Protein AF-A0A850DMG5-F1 (afdb_monomer_lite)

pLDDT: mean 80.47, std 12.38, range [56.81, 95.19]

Secondary structure (DSSP, 8-state):
---HHHHHHHHHHHHHHHHHHHHHH---HHHHTSTT--HHHHHHHHHHHHHHHHHHHHHHS---THHHHHHHHHH--

Foldseek 3Di:
DDDPLLVLLVVLQVQLVVLLVVQVPPPDPVQCPPPVHHPSNVSSVVSNVSSVVSVVVCVVDPDDPPVVVVVVVVVVD

Sequence (77 aa):
MFDIRNVIGALFGVYGLILVITGIVDRSAQTLAKADGNVNLWAGIAMLAVGVFFIAWALLRPVDVNAQTSRTTRDVR

Structure (mmCIF, N/CA/C/O backbone):
data_AF-A0A850DMG5-F1
#
_entry.id   AF-A0A850DMG5-F1
#
loop_
_atom_site.group_PDB
_atom_site.id
_atom_site.type_symbol
_atom_site.label_atom_id
_atom_site.label_alt_id
_atom_site.label_comp_id
_atom_site.label_asym_id
_atom_site.label_entity_id
_atom_site.label_seq_id
_atom_site.pdbx_PDB_ins_code
_atom_site.Cartn_x
_atom_site.Cartn_y
_atom_site.Cartn_z
_atom_site.occupancy
_atom_site.B_iso_or_equiv
_atom_site.auth_seq_id
_atom_site.auth_comp_id
_atom_site.auth_asym_id
_atom_site.auth_atom_id
_atom_site.pdbx_PDB_model_num
ATOM 1 N N . MET A 1 1 ? -9.366 6.287 16.482 1.00 59.88 1 MET A N 1
ATOM 2 C CA . MET A 1 1 ? -9.452 5.960 15.037 1.00 59.88 1 MET A CA 1
ATOM 3 C C . MET A 1 1 ? -8.292 5.074 14.566 1.00 59.88 1 MET A C 1
ATOM 5 O O . MET A 1 1 ? -8.012 5.021 13.377 1.00 59.88 1 MET A O 1
ATOM 9 N N . PHE A 1 2 ? -7.620 4.360 15.477 1.00 64.50 2 PHE A N 1
ATOM 10 C CA . PHE A 1 2 ? -6.541 3.439 15.131 1.00 64.50 2 PHE A CA 1
ATOM 11 C C . PHE A 1 2 ? -7.138 2.043 14.941 1.00 64.50 2 PHE A C 1
ATOM 13 O O . PHE A 1 2 ? -7.365 1.322 15.908 1.00 64.50 2 PHE A O 1
ATOM 20 N N . ASP A 1 3 ? -7.469 1.713 13.696 1.00 83.50 3 ASP A N 1
ATOM 21 C CA . ASP A 1 3 ? -7.882 0.373 13.280 1.00 83.50 3 ASP A CA 1
ATOM 22 C C . ASP A 1 3 ? -6.720 -0.283 12.531 1.00 83.50 3 ASP A C 1
ATOM 24 O O . ASP A 1 3 ? -6.133 0.321 11.627 1.00 83.50 3 ASP A O 1
ATOM 28 N N . ILE A 1 4 ? -6.397 -1.524 12.894 1.00 88.75 4 ILE A N 1
ATOM 29 C CA . ILE A 1 4 ? -5.325 -2.304 12.273 1.00 88.75 4 ILE A CA 1
ATOM 30 C C . ILE A 1 4 ? -5.502 -2.432 10.753 1.00 88.75 4 ILE A C 1
ATOM 32 O O . ILE A 1 4 ? -4.515 -2.420 10.022 1.00 88.75 4 ILE A O 1
ATOM 36 N N . ARG A 1 5 ? -6.742 -2.471 10.253 1.00 90.81 5 ARG A N 1
ATOM 37 C CA . ARG A 1 5 ? -7.051 -2.554 8.817 1.00 90.81 5 ARG A CA 1
ATOM 38 C C . ARG A 1 5 ? -6.630 -1.295 8.070 1.00 90.81 5 ARG A C 1
ATOM 40 O O . ARG A 1 5 ? -6.110 -1.394 6.964 1.00 90.81 5 ARG A O 1
ATOM 47 N N . ASN A 1 6 ? -6.790 -0.131 8.699 1.00 89.75 6 ASN A N 1
ATOM 48 C CA . ASN A 1 6 ? -6.342 1.139 8.133 1.00 89.75 6 ASN A CA 1
ATOM 49 C C . ASN A 1 6 ? -4.813 1.237 8.125 1.00 89.75 6 ASN A C 1
ATOM 51 O O . ASN A 1 6 ? -4.245 1.724 7.153 1.00 89.75 6 ASN A O 1
ATOM 55 N N . VAL A 1 7 ? -4.143 0.743 9.174 1.00 90.69 7 VAL A N 1
ATOM 56 C CA . VAL A 1 7 ? -2.671 0.716 9.242 1.00 90.69 7 VAL A CA 1
ATOM 57 C C . VAL A 1 7 ? -2.093 -0.220 8.179 1.00 90.69 7 VAL A C 1
ATOM 59 O O . VAL A 1 7 ? -1.219 0.189 7.419 1.00 90.69 7 VAL A O 1
ATOM 62 N N . ILE A 1 8 ? -2.612 -1.449 8.086 1.00 91.31 8 ILE A N 1
ATOM 63 C CA . ILE A 1 8 ? -2.204 -2.433 7.074 1.00 91.31 8 ILE A CA 1
ATOM 64 C C . ILE A 1 8 ? -2.482 -1.888 5.668 1.00 91.31 8 ILE A C 1
ATOM 66 O O . ILE A 1 8 ? -1.587 -1.892 4.825 1.00 91.31 8 ILE A O 1
ATOM 70 N N . GLY A 1 9 ? -3.687 -1.366 5.426 1.00 91.50 9 GLY A N 1
ATOM 71 C CA . GLY A 1 9 ? -4.076 -0.799 4.136 1.00 91.50 9 GLY A CA 1
ATOM 72 C C . GLY A 1 9 ? -3.184 0.364 3.699 1.00 91.50 9 GLY A C 1
ATOM 73 O O . GLY A 1 9 ? -2.715 0.383 2.562 1.00 91.50 9 GLY A O 1
ATOM 74 N N . ALA A 1 10 ? -2.878 1.295 4.609 1.00 91.44 10 ALA A N 1
ATOM 75 C CA . ALA A 1 10 ? -1.975 2.409 4.331 1.00 91.44 10 ALA A CA 1
ATOM 76 C C . ALA A 1 10 ? -0.537 1.938 4.067 1.00 91.44 10 ALA A C 1
ATOM 78 O O . ALA A 1 10 ? 0.094 2.410 3.122 1.00 91.44 10 ALA A O 1
ATOM 79 N N . LEU A 1 11 ? -0.028 0.983 4.854 1.00 94.56 11 LEU A N 1
ATOM 80 C CA . LEU A 1 11 ? 1.327 0.456 4.691 1.00 94.56 11 LEU A CA 1
ATOM 81 C C . LEU A 1 11 ? 1.502 -0.232 3.331 1.00 94.56 11 LEU A C 1
ATOM 83 O O . LEU A 1 11 ? 2.436 0.096 2.598 1.00 94.56 11 LEU A O 1
ATOM 87 N N . PHE A 1 12 ? 0.584 -1.134 2.972 1.00 93.50 12 PHE A N 1
ATOM 88 C CA . PHE A 1 12 ? 0.589 -1.799 1.667 1.00 93.50 12 PHE A CA 1
ATOM 89 C C . PHE A 1 12 ? 0.362 -0.815 0.516 1.00 93.50 12 PHE A C 1
ATOM 91 O O . PHE A 1 12 ? 1.003 -0.944 -0.523 1.00 93.50 12 PHE A O 1
ATOM 98 N N . GLY A 1 13 ? -0.492 0.195 0.702 1.00 92.44 13 GLY A N 1
ATOM 99 C CA . GLY A 1 13 ? -0.720 1.243 -0.292 1.00 92.44 13 GLY A CA 1
ATOM 100 C C . GLY A 1 13 ? 0.543 2.053 -0.597 1.00 92.44 13 GLY A C 1
ATOM 101 O O . GLY A 1 13 ? 0.908 2.208 -1.761 1.00 92.44 13 GLY A O 1
ATOM 102 N N . VAL A 1 14 ? 1.249 2.527 0.436 1.00 94.38 14 VAL A N 1
ATOM 103 C CA . VAL A 1 14 ? 2.483 3.316 0.272 1.00 94.38 14 VAL A CA 1
ATOM 104 C C . VAL A 1 14 ? 3.607 2.468 -0.324 1.00 94.38 14 VAL A C 1
ATOM 106 O O . VAL A 1 14 ? 4.217 2.881 -1.309 1.00 94.38 14 VAL A O 1
ATOM 109 N N . TYR A 1 15 ? 3.864 1.272 0.217 1.00 92.12 15 TYR A N 1
ATOM 110 C CA . TYR A 1 15 ? 4.909 0.392 -0.322 1.00 92.12 15 TYR A CA 1
ATOM 111 C C . TYR A 1 15 ? 4.598 -0.074 -1.747 1.00 92.12 15 TYR A C 1
ATOM 113 O O . TYR A 1 15 ? 5.484 -0.055 -2.601 1.00 92.12 15 TYR A O 1
ATOM 121 N N . GLY A 1 16 ? 3.344 -0.435 -2.027 1.00 89.25 16 GLY A N 1
ATOM 122 C CA . GLY A 1 16 ? 2.903 -0.811 -3.366 1.00 89.25 16 GLY A CA 1
ATOM 123 C C . GLY A 1 16 ? 3.103 0.322 -4.370 1.00 89.25 16 GLY A C 1
ATOM 124 O O . GLY A 1 16 ? 3.637 0.090 -5.452 1.00 89.25 16 GLY A O 1
ATOM 125 N N . LEU A 1 17 ? 2.767 1.560 -3.992 1.00 92.31 17 LEU A N 1
ATOM 126 C CA . LEU A 1 17 ? 2.979 2.736 -4.837 1.00 92.31 17 LEU A CA 1
ATOM 127 C C . LEU A 1 17 ? 4.465 2.959 -5.145 1.00 92.31 17 LEU A C 1
ATOM 129 O O . LEU A 1 17 ? 4.815 3.187 -6.303 1.00 92.31 17 LEU A O 1
ATOM 133 N N . ILE A 1 18 ? 5.336 2.852 -4.136 1.00 91.25 18 ILE A N 1
ATOM 134 C CA . ILE A 1 18 ? 6.790 2.962 -4.322 1.00 91.25 18 ILE A CA 1
ATOM 135 C C . ILE A 1 18 ? 7.270 1.907 -5.323 1.00 91.25 18 ILE A C 1
ATOM 137 O O . ILE A 1 18 ? 7.949 2.251 -6.287 1.00 91.25 18 ILE A O 1
ATOM 141 N N . LEU A 1 19 ? 6.870 0.644 -5.148 1.00 86.50 19 LEU A N 1
ATOM 142 C CA . LEU A 1 19 ? 7.281 -0.451 -6.028 1.00 86.50 19 LEU A CA 1
ATOM 143 C C . LEU A 1 19 ? 6.755 -0.303 -7.460 1.00 86.50 19 LEU A C 1
ATOM 145 O O . LEU A 1 19 ? 7.488 -0.602 -8.402 1.00 86.50 19 LEU A O 1
ATOM 149 N N . VAL A 1 20 ? 5.536 0.212 -7.647 1.00 87.94 20 VAL A N 1
ATOM 150 C CA . VAL A 1 20 ? 5.017 0.537 -8.984 1.00 87.94 20 VAL A CA 1
ATOM 151 C C . VAL A 1 20 ? 5.858 1.628 -9.641 1.00 87.94 20 VAL A C 1
ATOM 153 O O . VAL A 1 20 ? 6.260 1.467 -10.792 1.00 87.94 20 VAL A O 1
ATOM 156 N N . ILE A 1 21 ? 6.178 2.707 -8.921 1.00 88.00 21 ILE A N 1
ATOM 157 C CA . ILE A 1 21 ? 7.020 3.789 -9.450 1.00 88.00 21 ILE A CA 1
ATOM 158 C C . ILE A 1 21 ? 8.407 3.249 -9.813 1.00 88.00 21 ILE A C 1
ATOM 160 O O . ILE A 1 21 ? 8.870 3.461 -10.934 1.00 88.00 21 ILE A O 1
ATOM 164 N N . THR A 1 22 ? 9.050 2.495 -8.916 1.00 86.75 22 THR A N 1
ATOM 165 C CA . THR A 1 22 ? 10.344 1.856 -9.187 1.00 86.75 22 THR A CA 1
ATOM 166 C C . THR A 1 22 ? 10.261 0.910 -10.385 1.00 86.75 22 THR A C 1
ATOM 168 O O . THR A 1 22 ? 11.159 0.915 -11.219 1.00 86.75 22 THR A O 1
ATOM 171 N N . GLY A 1 23 ? 9.176 0.145 -10.515 1.00 84.50 23 GLY A N 1
ATOM 172 C CA . GLY A 1 23 ? 8.949 -0.770 -11.631 1.00 84.50 23 GLY A CA 1
ATOM 173 C C . GLY A 1 23 ? 8.747 -0.074 -12.983 1.00 84.50 23 GLY A C 1
ATOM 174 O O . GLY A 1 23 ? 9.174 -0.593 -14.010 1.00 84.50 23 GLY A O 1
ATOM 175 N N . ILE A 1 24 ? 8.124 1.108 -12.997 1.00 84.19 24 ILE A N 1
ATOM 176 C CA . ILE A 1 24 ? 7.934 1.918 -14.215 1.00 84.19 24 ILE A CA 1
ATOM 177 C C . ILE A 1 24 ? 9.236 2.615 -14.633 1.00 84.19 24 ILE A C 1
ATOM 179 O O . ILE A 1 24 ? 9.505 2.741 -15.833 1.00 84.19 24 ILE A O 1
ATOM 183 N N . VAL A 1 25 ? 10.013 3.096 -13.655 1.00 83.94 25 VAL A N 1
ATOM 184 C CA . VAL A 1 25 ? 11.282 3.809 -13.876 1.00 83.94 25 VAL A CA 1
ATOM 185 C C . VAL A 1 25 ? 12.401 2.843 -14.269 1.00 83.94 25 VAL A C 1
ATOM 187 O O . VAL A 1 25 ? 13.207 3.168 -15.142 1.00 83.94 25 VAL A O 1
ATOM 190 N N . ASP A 1 26 ? 12.444 1.647 -13.679 1.00 76.44 26 ASP A N 1
ATOM 191 C CA . ASP A 1 26 ? 13.407 0.613 -14.053 1.00 76.44 26 ASP A CA 1
ATOM 192 C C . ASP A 1 26 ? 13.022 -0.042 -15.391 1.00 76.44 26 ASP A C 1
ATOM 194 O O . ASP A 1 26 ? 12.269 -1.018 -15.458 1.00 76.44 26 ASP A O 1
ATOM 198 N N . ARG A 1 27 ? 13.565 0.527 -16.473 1.00 67.31 27 ARG A N 1
ATOM 199 C CA . ARG A 1 27 ? 13.451 0.035 -17.856 1.00 67.31 27 ARG A CA 1
ATOM 200 C C . ARG A 1 27 ? 14.760 -0.553 -18.384 1.00 67.31 27 ARG A C 1
ATOM 202 O O . ARG A 1 27 ? 15.053 -0.430 -19.574 1.00 67.31 27 ARG A O 1
ATOM 209 N N . SER A 1 28 ? 15.584 -1.153 -17.526 1.00 70.50 28 SER A N 1
ATOM 210 C CA . SER A 1 28 ? 16.827 -1.768 -18.000 1.00 70.50 28 SER A CA 1
ATOM 211 C C . SE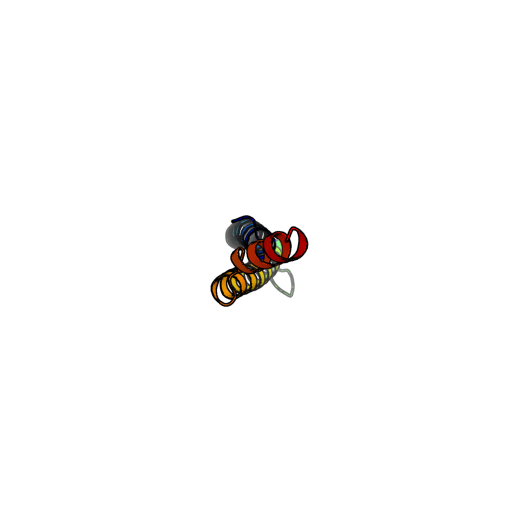R A 1 28 ? 16.541 -2.945 -18.954 1.00 70.50 28 SER A C 1
ATOM 213 O O . SER A 1 28 ? 15.587 -3.704 -18.762 1.00 70.50 28 SER A O 1
ATOM 215 N N . ALA A 1 29 ? 17.379 -3.132 -19.983 1.00 61.25 29 ALA A N 1
ATOM 216 C CA . ALA A 1 29 ? 17.244 -4.250 -20.927 1.00 61.25 29 ALA A CA 1
ATOM 217 C C . ALA A 1 29 ? 17.325 -5.621 -20.225 1.00 61.25 29 ALA A C 1
ATOM 219 O O . ALA A 1 29 ? 16.671 -6.573 -20.640 1.00 61.25 29 ALA A O 1
ATOM 220 N N . GLN A 1 30 ? 18.069 -5.704 -19.117 1.00 62.41 30 GLN A N 1
ATOM 221 C CA . GLN A 1 30 ? 18.177 -6.895 -18.275 1.00 62.41 30 GLN A CA 1
ATOM 222 C C . GLN A 1 30 ? 16.893 -7.168 -17.473 1.00 62.41 30 GLN A C 1
ATOM 224 O O . GLN A 1 30 ? 16.544 -8.327 -17.259 1.00 62.41 30 GLN A O 1
ATOM 229 N N . THR A 1 31 ? 16.172 -6.124 -17.052 1.00 60.88 31 THR A N 1
ATOM 230 C CA . THR A 1 31 ? 14.867 -6.246 -16.383 1.00 60.88 31 THR A CA 1
ATOM 231 C C . THR A 1 31 ? 13.766 -6.644 -17.375 1.00 60.88 31 THR A C 1
ATOM 233 O O . THR A 1 31 ? 12.915 -7.465 -17.040 1.00 60.88 31 THR A O 1
ATOM 236 N N . LEU A 1 32 ? 13.808 -6.128 -18.609 1.00 62.66 32 LEU A N 1
ATOM 237 C CA . LEU A 1 32 ? 12.841 -6.447 -19.674 1.00 62.66 32 LEU A CA 1
ATOM 238 C C . LEU A 1 32 ? 13.064 -7.829 -20.308 1.00 62.66 32 LEU A C 1
ATOM 240 O O . LEU A 1 32 ? 12.123 -8.416 -20.828 1.00 62.66 32 LEU A O 1
ATOM 244 N N . ALA A 1 33 ? 14.288 -8.360 -20.247 1.00 64.62 33 ALA A N 1
ATOM 245 C CA . ALA A 1 33 ? 14.617 -9.705 -20.720 1.00 64.62 33 ALA A CA 1
ATOM 246 C C . ALA A 1 33 ? 14.200 -10.823 -19.744 1.00 64.62 33 ALA A C 1
ATOM 248 O O . ALA A 1 33 ? 14.322 -12.004 -20.075 1.00 64.62 33 ALA A O 1
ATOM 249 N N . LYS A 1 34 ? 13.725 -10.486 -18.535 1.00 69.25 34 LYS A N 1
ATOM 250 C CA . LYS A 1 34 ? 13.176 -11.484 -17.610 1.00 69.25 34 LYS A CA 1
ATOM 251 C C . LYS A 1 34 ? 11.856 -12.016 -18.163 1.00 69.25 34 LYS A C 1
ATOM 253 O O . LYS A 1 34 ? 11.004 -11.236 -18.573 1.00 69.25 34 LYS A O 1
ATOM 258 N N . ALA A 1 35 ? 11.686 -13.337 -18.116 1.00 59.06 35 ALA A N 1
ATOM 259 C CA . ALA A 1 35 ? 10.570 -14.050 -18.743 1.00 59.06 35 ALA A CA 1
ATOM 260 C C . ALA A 1 35 ? 9.166 -13.549 -18.334 1.00 59.06 35 ALA A C 1
ATOM 262 O O . ALA A 1 35 ? 8.244 -13.675 -19.129 1.00 59.06 35 ALA A O 1
ATOM 263 N N . ASP A 1 36 ? 9.024 -12.949 -17.144 1.00 65.06 36 ASP A N 1
ATOM 264 C CA . ASP A 1 36 ? 7.757 -12.424 -16.595 1.00 65.06 36 ASP A CA 1
ATOM 265 C C . ASP A 1 36 ? 7.716 -10.878 -16.468 1.00 65.06 36 ASP A C 1
ATOM 267 O O . ASP A 1 36 ? 6.772 -10.297 -15.925 1.00 65.06 36 ASP A O 1
ATOM 271 N N . GLY A 1 37 ? 8.746 -10.176 -16.960 1.00 72.56 37 GLY A N 1
ATOM 272 C CA . GLY A 1 37 ? 8.872 -8.716 -16.865 1.00 72.56 37 GLY A CA 1
ATOM 273 C C . GLY A 1 37 ? 9.412 -8.195 -15.521 1.00 72.56 37 GLY A C 1
ATOM 274 O O . GLY A 1 37 ? 10.126 -8.887 -14.789 1.00 72.56 37 GLY A O 1
ATOM 275 N N . ASN A 1 38 ? 9.121 -6.926 -15.201 1.00 80.81 38 ASN A N 1
ATOM 276 C CA . ASN A 1 38 ? 9.653 -6.258 -14.008 1.00 80.81 38 ASN A CA 1
ATOM 277 C C . ASN A 1 38 ? 8.952 -6.749 -12.726 1.00 80.81 38 ASN A C 1
ATOM 279 O O . ASN A 1 38 ? 7.804 -6.401 -12.452 1.00 80.81 38 ASN A O 1
ATOM 283 N N . VAL A 1 39 ? 9.678 -7.513 -11.907 1.00 83.44 39 VAL A N 1
ATOM 284 C CA . VAL A 1 39 ? 9.193 -8.073 -10.632 1.00 83.44 39 VAL A CA 1
ATOM 285 C C . VAL A 1 39 ? 8.698 -6.992 -9.666 1.00 83.44 39 VAL A C 1
ATOM 287 O O . VAL A 1 39 ? 7.692 -7.200 -8.991 1.00 83.44 39 VAL A O 1
ATOM 290 N N . ASN A 1 40 ? 9.348 -5.824 -9.626 1.00 83.44 40 ASN A N 1
ATOM 291 C CA . ASN A 1 40 ? 8.928 -4.727 -8.750 1.00 83.44 40 ASN A CA 1
ATOM 292 C C . ASN A 1 40 ? 7.550 -4.192 -9.155 1.00 83.44 40 ASN A C 1
ATOM 294 O O . ASN A 1 40 ? 6.741 -3.870 -8.289 1.00 83.44 40 ASN A O 1
ATOM 298 N N . LEU A 1 41 ? 7.252 -4.161 -10.458 1.00 84.75 41 LEU A N 1
ATOM 299 C CA . LEU A 1 41 ? 5.959 -3.704 -10.961 1.00 84.75 41 LEU A CA 1
ATOM 300 C C . LEU A 1 41 ? 4.837 -4.667 -10.558 1.00 84.75 41 LEU A C 1
ATOM 302 O O . LEU A 1 41 ? 3.831 -4.236 -10.000 1.00 84.75 41 LEU A O 1
ATOM 306 N N . TRP A 1 42 ? 5.031 -5.968 -10.779 1.00 87.94 42 TRP A N 1
ATOM 307 C CA . TRP A 1 42 ? 4.057 -6.994 -10.395 1.00 87.94 42 TRP A CA 1
ATOM 308 C C . TRP A 1 42 ? 3.833 -7.052 -8.882 1.00 87.94 42 TRP A C 1
ATOM 310 O O . TRP A 1 42 ? 2.686 -7.060 -8.429 1.00 87.94 42 TRP A O 1
ATOM 320 N N . ALA A 1 43 ? 4.912 -7.029 -8.094 1.00 88.75 43 ALA A N 1
ATOM 321 C CA . ALA A 1 43 ? 4.828 -6.995 -6.637 1.00 88.75 43 ALA A CA 1
ATOM 322 C C . ALA A 1 43 ? 4.116 -5.725 -6.139 1.00 88.75 43 ALA A C 1
ATOM 324 O O . ALA A 1 43 ? 3.258 -5.802 -5.258 1.00 88.75 43 ALA A O 1
ATOM 325 N N . GLY A 1 44 ? 4.418 -4.568 -6.738 1.00 89.12 44 GLY A N 1
ATOM 326 C CA . GLY A 1 44 ? 3.765 -3.300 -6.425 1.00 89.12 44 GLY A CA 1
ATOM 327 C C . GLY A 1 44 ? 2.268 -3.310 -6.730 1.00 89.12 44 GLY A C 1
ATOM 328 O O . GLY A 1 44 ? 1.471 -2.922 -5.877 1.00 89.12 44 GLY A O 1
ATOM 329 N N . ILE A 1 45 ? 1.865 -3.820 -7.898 1.00 90.44 45 ILE A N 1
ATOM 330 C CA . ILE A 1 45 ? 0.448 -3.950 -8.281 1.00 90.44 45 ILE A CA 1
ATOM 331 C C . ILE A 1 45 ? -0.296 -4.877 -7.311 1.00 90.44 45 ILE A C 1
ATOM 333 O O . ILE A 1 45 ? -1.382 -4.528 -6.845 1.00 90.44 45 ILE A O 1
ATOM 337 N N . ALA A 1 46 ? 0.290 -6.024 -6.958 1.00 92.00 46 ALA A N 1
ATOM 338 C CA . ALA A 1 46 ? -0.308 -6.944 -5.993 1.00 92.00 46 ALA A CA 1
ATOM 339 C C . ALA A 1 46 ? -0.479 -6.287 -4.610 1.00 92.00 46 ALA A C 1
ATOM 341 O O . ALA A 1 46 ? -1.553 -6.377 -4.013 1.00 92.00 46 ALA A O 1
ATOM 342 N N . MET A 1 47 ? 0.539 -5.567 -4.123 1.00 91.88 47 MET A N 1
ATOM 343 C CA . MET A 1 47 ? 0.447 -4.820 -2.863 1.00 91.88 47 MET A CA 1
ATOM 344 C C . MET A 1 47 ? -0.625 -3.726 -2.905 1.00 91.88 47 MET A C 1
ATOM 346 O O . MET A 1 47 ? -1.364 -3.575 -1.933 1.00 91.88 47 MET A O 1
ATOM 350 N N . LEU A 1 48 ? -0.760 -2.996 -4.017 1.00 93.12 48 LEU A N 1
ATOM 351 C CA . LEU A 1 48 ? -1.814 -1.989 -4.173 1.00 93.12 48 LEU A CA 1
ATOM 352 C C . LEU A 1 48 ? -3.211 -2.613 -4.137 1.00 93.12 48 LEU A C 1
ATOM 354 O O . LEU A 1 48 ? -4.086 -2.085 -3.454 1.00 93.12 48 LEU A O 1
ATOM 358 N N . ALA A 1 49 ? -3.419 -3.746 -4.812 1.00 94.50 49 ALA A N 1
ATOM 359 C CA . ALA A 1 49 ? -4.698 -4.453 -4.783 1.00 94.50 49 ALA A CA 1
ATOM 360 C C . ALA A 1 49 ? -5.082 -4.867 -3.351 1.00 94.50 49 ALA A C 1
ATOM 362 O O . ALA A 1 49 ? -6.210 -4.629 -2.913 1.00 94.50 49 ALA A O 1
ATOM 363 N N . VAL A 1 50 ? -4.125 -5.413 -2.592 1.00 92.62 50 VAL A N 1
ATOM 364 C CA . VAL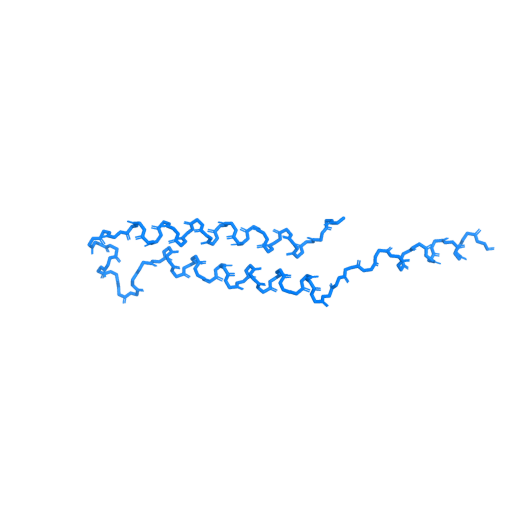 A 1 50 ? -4.323 -5.771 -1.178 1.00 92.62 50 VAL A CA 1
ATOM 365 C C . VAL A 1 50 ? -4.589 -4.526 -0.323 1.00 92.62 50 VAL A C 1
ATOM 367 O O . VAL A 1 50 ? -5.523 -4.522 0.478 1.00 92.62 50 VAL A O 1
ATOM 370 N N . GLY A 1 51 ? -3.826 -3.446 -0.511 1.00 91.12 51 GLY A N 1
ATOM 371 C CA . GLY A 1 51 ? -4.021 -2.187 0.213 1.00 91.12 51 GLY A CA 1
ATOM 372 C C . GLY A 1 51 ? -5.417 -1.594 -0.001 1.00 91.12 51 GLY A C 1
ATOM 373 O O . GLY A 1 51 ? -6.109 -1.272 0.968 1.00 91.12 51 GLY A O 1
ATOM 374 N N . VAL A 1 52 ? -5.872 -1.529 -1.256 1.00 91.94 52 VAL A N 1
ATOM 375 C CA . VAL A 1 52 ? -7.222 -1.063 -1.619 1.00 91.94 52 VAL A CA 1
ATOM 376 C C . VAL A 1 52 ? -8.296 -1.949 -0.997 1.00 91.94 52 VAL A C 1
ATOM 378 O O . VAL A 1 52 ? -9.264 -1.424 -0.450 1.00 91.94 52 VAL A O 1
ATOM 381 N N . PHE A 1 53 ? -8.116 -3.271 -1.017 1.00 95.19 53 PHE A N 1
ATOM 382 C CA . PHE A 1 53 ? -9.044 -4.200 -0.374 1.00 95.19 53 PHE A CA 1
ATOM 383 C C . PHE A 1 53 ?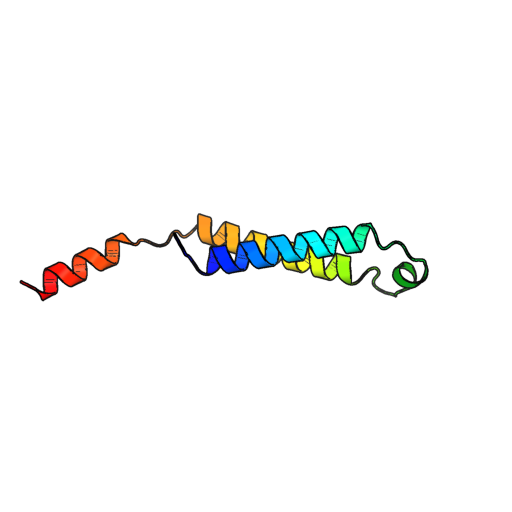 -9.198 -3.914 1.129 1.00 95.19 53 PHE A C 1
ATOM 385 O O . PHE A 1 53 ? -10.321 -3.805 1.626 1.00 95.19 53 PHE A O 1
ATOM 392 N N . PHE A 1 54 ? -8.089 -3.735 1.853 1.00 90.44 54 PHE A N 1
ATOM 393 C CA . PHE A 1 54 ? -8.128 -3.455 3.292 1.00 90.44 54 PHE A CA 1
ATOM 394 C C . PHE A 1 54 ? -8.778 -2.107 3.614 1.00 90.44 54 PHE A C 1
ATOM 396 O O . PHE A 1 54 ? -9.574 -2.026 4.553 1.00 90.44 54 PHE A O 1
ATOM 403 N N . ILE A 1 55 ? -8.487 -1.070 2.824 1.00 88.94 55 ILE A N 1
ATOM 404 C CA . ILE A 1 55 ? -9.109 0.252 2.980 1.00 88.94 55 ILE A CA 1
ATOM 405 C C . ILE A 1 55 ? -10.613 0.163 2.699 1.00 88.94 55 ILE A C 1
ATOM 407 O O . ILE A 1 55 ? -11.416 0.611 3.516 1.00 88.94 55 ILE A O 1
ATOM 411 N N . ALA A 1 56 ? -11.016 -0.469 1.593 1.00 92.75 56 ALA A N 1
ATOM 412 C CA . ALA A 1 56 ? -12.425 -0.656 1.254 1.00 92.75 56 ALA A CA 1
ATOM 413 C C . ALA A 1 56 ? -13.173 -1.416 2.360 1.00 92.75 56 ALA A C 1
ATOM 415 O O . ALA A 1 56 ? -14.269 -1.021 2.756 1.00 92.75 56 ALA A O 1
ATOM 416 N N . TRP A 1 57 ? -12.569 -2.463 2.924 1.00 92.44 57 TRP A N 1
ATOM 417 C CA . TRP A 1 57 ? -13.172 -3.218 4.019 1.00 92.44 57 TRP A CA 1
ATOM 418 C C . TRP A 1 57 ? -13.271 -2.420 5.328 1.00 92.44 57 TRP A C 1
ATOM 420 O O . TRP A 1 57 ? -14.275 -2.530 6.039 1.00 92.44 57 TRP A O 1
ATOM 430 N N . ALA A 1 58 ? -12.267 -1.598 5.648 1.00 88.50 58 ALA A N 1
ATOM 431 C CA . ALA A 1 58 ? -12.315 -0.698 6.800 1.00 88.50 58 ALA A CA 1
ATOM 432 C C . ALA A 1 58 ? -13.465 0.316 6.676 1.00 88.50 58 ALA A C 1
ATOM 434 O O . ALA A 1 58 ? -14.170 0.558 7.657 1.00 88.50 58 ALA A O 1
ATOM 435 N N . LEU A 1 59 ? -13.694 0.838 5.465 1.00 86.88 59 LEU A N 1
ATOM 436 C CA . LEU A 1 59 ? -14.800 1.749 5.157 1.00 86.88 59 LEU A CA 1
ATOM 437 C C . LEU A 1 59 ? -16.169 1.050 5.204 1.00 86.88 59 LEU A C 1
ATOM 439 O O . LEU A 1 59 ? -17.121 1.610 5.741 1.00 86.88 59 LEU A O 1
ATOM 443 N N . LEU A 1 60 ? -16.270 -0.176 4.677 1.00 91.75 60 LEU A N 1
ATOM 444 C CA . LEU A 1 60 ? -17.517 -0.954 4.637 1.00 91.75 60 LEU A CA 1
ATOM 445 C C . LEU A 1 60 ? -17.961 -1.457 6.014 1.00 91.75 60 LEU A C 1
ATOM 447 O O . LEU A 1 60 ? -19.155 -1.621 6.256 1.00 91.75 60 LEU A O 1
ATOM 451 N N . ARG A 1 61 ? -17.015 -1.745 6.913 1.00 88.31 61 ARG A N 1
ATOM 452 C CA . ARG A 1 61 ?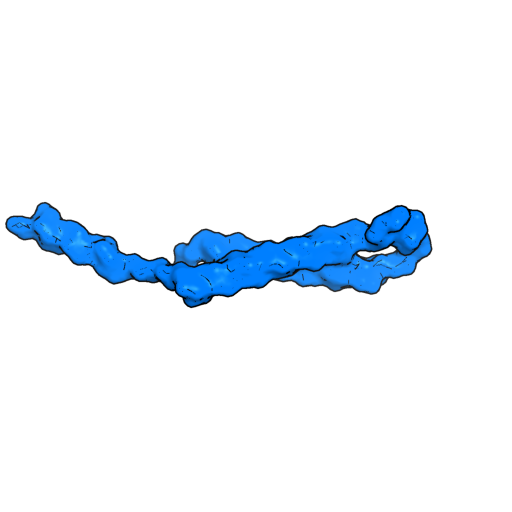 -17.312 -2.288 8.242 1.00 88.31 61 ARG A CA 1
ATOM 453 C C . ARG A 1 61 ? -16.603 -1.472 9.325 1.00 88.31 61 ARG A C 1
ATOM 455 O O . ARG A 1 61 ? -15.585 -1.946 9.838 1.00 88.31 61 ARG A O 1
ATOM 462 N N . PRO A 1 62 ? -17.106 -0.282 9.686 1.00 82.06 62 PRO A N 1
ATOM 463 C CA . PRO A 1 62 ? -16.504 0.552 10.724 1.00 82.06 62 PRO A CA 1
ATOM 464 C C . PRO A 1 62 ? -16.512 -0.145 12.097 1.00 82.06 62 PRO A C 1
ATOM 466 O O . PRO A 1 62 ? -17.334 -1.021 12.365 1.00 82.06 62 PRO A O 1
ATOM 469 N N . VAL A 1 63 ? -15.557 0.206 12.965 1.00 81.00 63 VAL A N 1
ATOM 470 C CA . VAL A 1 63 ? -15.490 -0.317 14.342 1.00 81.00 63 VAL A CA 1
ATOM 471 C C . VAL A 1 63 ? -16.369 0.528 15.254 1.00 81.00 63 VAL A C 1
ATOM 473 O O . VAL A 1 63 ? -16.076 1.701 15.490 1.00 81.00 63 VAL A O 1
ATOM 476 N N . ASP A 1 64 ? -17.405 -0.089 15.817 1.00 77.56 64 ASP A N 1
ATOM 477 C CA . ASP A 1 64 ? -18.297 0.552 16.781 1.00 77.56 64 ASP A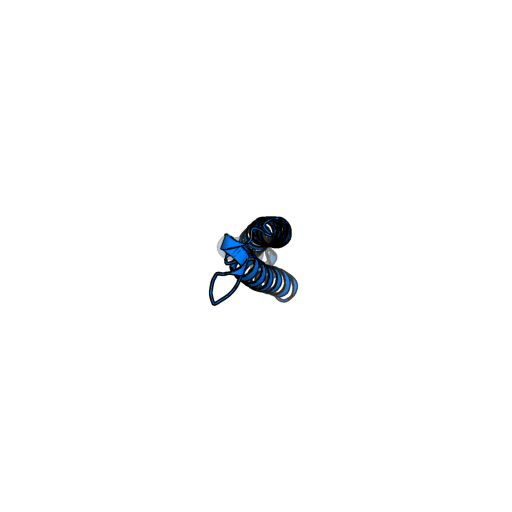 CA 1
ATOM 478 C C . ASP A 1 64 ? -17.655 0.628 18.170 1.00 77.56 64 ASP A C 1
ATOM 480 O O . ASP A 1 64 ? -17.691 -0.309 18.970 1.00 77.56 64 ASP A O 1
ATOM 484 N N . VAL A 1 65 ? -17.082 1.787 18.481 1.00 71.06 65 VAL A N 1
ATOM 485 C CA . VAL A 1 65 ? -16.475 2.071 19.792 1.00 71.06 65 VAL A CA 1
ATOM 486 C C . VAL A 1 65 ? -17.509 2.201 20.923 1.00 71.06 65 VAL A C 1
ATOM 488 O O . VAL A 1 65 ? -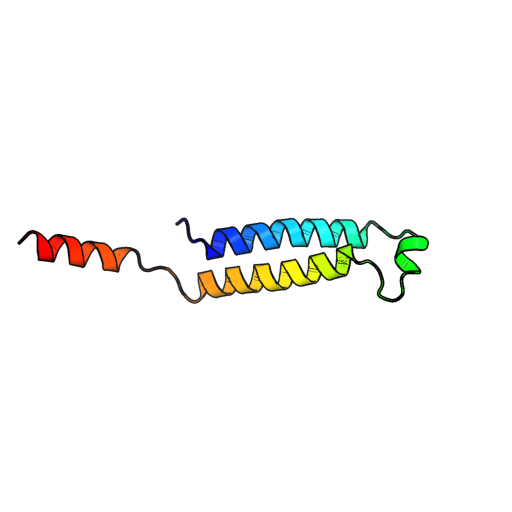17.175 1.995 22.086 1.00 71.06 65 VAL A O 1
ATOM 491 N N . ASN A 1 66 ? -18.779 2.461 20.593 1.00 71.31 66 ASN A N 1
ATOM 492 C CA . ASN A 1 66 ? -19.851 2.708 21.569 1.00 71.31 66 ASN A CA 1
ATOM 493 C C . ASN A 1 66 ? -20.369 1.433 22.262 1.00 71.31 66 ASN A C 1
ATOM 495 O O . ASN A 1 66 ? -20.961 1.511 23.337 1.00 71.31 66 ASN A O 1
ATOM 499 N N . ALA A 1 67 ? -20.130 0.247 21.688 1.00 65.50 67 ALA A N 1
ATOM 500 C CA . ALA A 1 67 ? -20.611 -1.024 22.239 1.00 65.50 67 ALA A CA 1
ATOM 501 C C . ALA A 1 67 ? -19.910 -1.436 23.552 1.00 65.50 67 ALA A C 1
ATOM 503 O O . ALA A 1 67 ? -20.427 -2.270 24.297 1.00 65.50 67 ALA A O 1
ATOM 504 N N . GLN A 1 68 ? -18.736 -0.869 23.849 1.00 61.34 68 GLN A N 1
ATOM 505 C CA . GLN A 1 68 ? -17.958 -1.206 25.047 1.00 61.34 68 GLN A CA 1
ATOM 506 C C . GLN A 1 68 ? -18.430 -0.430 26.283 1.00 61.34 68 GLN A C 1
ATOM 508 O O . GLN A 1 68 ? -18.516 -0.998 27.371 1.00 61.34 68 GLN A O 1
ATOM 513 N N . THR A 1 69 ? -18.833 0.833 26.113 1.00 62.12 69 THR A N 1
ATOM 514 C CA . THR A 1 69 ? -19.261 1.715 27.209 1.00 62.12 69 THR A CA 1
ATOM 515 C C . THR A 1 69 ? -20.489 1.172 27.950 1.00 62.12 69 THR A C 1
ATOM 517 O O . THR A 1 69 ? -20.564 1.261 29.172 1.00 62.12 69 THR A O 1
ATOM 520 N N . SER A 1 70 ? -21.425 0.527 27.246 1.00 59.94 70 SER A N 1
ATOM 521 C CA . SER A 1 70 ? -22.653 -0.012 27.851 1.00 59.94 70 SER A CA 1
ATOM 522 C C . SER A 1 70 ? -22.441 -1.253 28.729 1.00 59.94 70 SER A C 1
ATOM 524 O O . SER A 1 70 ? -23.294 -1.544 29.567 1.00 59.94 70 SER A O 1
ATOM 526 N N . ARG A 1 71 ? -21.339 -2.000 28.559 1.00 61.44 71 ARG A N 1
ATOM 527 C CA . ARG A 1 71 ? -21.038 -3.172 29.405 1.00 61.44 71 ARG A CA 1
ATOM 528 C C . ARG A 1 71 ? -20.434 -2.763 30.744 1.00 61.44 71 ARG A C 1
ATOM 530 O O . ARG A 1 71 ? -20.863 -3.281 31.765 1.00 61.44 71 ARG A O 1
ATOM 537 N N . THR A 1 72 ? -19.532 -1.784 30.757 1.00 60.91 72 THR A N 1
ATOM 538 C CA . THR A 1 72 ? -18.902 -1.296 31.994 1.00 60.91 72 THR A CA 1
ATOM 539 C C . THR A 1 72 ? -19.912 -0.664 32.951 1.00 60.91 72 THR A C 1
ATOM 541 O O . THR A 1 72 ? -19.859 -0.911 34.146 1.00 60.91 72 THR A O 1
ATOM 544 N N . THR A 1 73 ? -20.880 0.111 32.456 1.00 62.25 73 THR A N 1
ATOM 545 C CA . THR A 1 73 ? -21.872 0.765 33.332 1.00 62.25 73 THR A CA 1
ATOM 546 C C . THR A 1 73 ? -22.886 -0.210 33.940 1.00 62.25 73 THR A C 1
ATOM 548 O O . THR A 1 73 ? -23.447 0.082 34.993 1.00 62.25 73 THR A O 1
ATOM 551 N N . ARG A 1 74 ? -23.135 -1.361 33.301 1.00 66.50 74 ARG A N 1
ATOM 552 C CA . ARG A 1 74 ? -24.062 -2.386 33.809 1.00 66.50 74 ARG A CA 1
ATOM 553 C C . ARG A 1 74 ? -23.439 -3.243 34.917 1.00 66.50 74 ARG A C 1
ATOM 555 O O . ARG A 1 74 ? -24.180 -3.743 35.742 1.00 66.50 74 ARG A O 1
ATOM 562 N N . ASP A 1 75 ? -22.118 -3.393 34.927 1.00 64.38 75 ASP A N 1
ATOM 563 C CA . ASP A 1 75 ? -21.394 -4.240 35.889 1.00 64.38 75 ASP A CA 1
ATOM 564 C C . ASP A 1 75 ? -21.054 -3.508 37.205 1.00 64.38 75 ASP A C 1
ATOM 566 O O . ASP A 1 75 ? -20.670 -4.116 38.196 1.00 64.38 75 ASP A O 1
ATOM 570 N N . VAL A 1 76 ? -21.183 -2.177 37.218 1.00 65.56 76 VAL A N 1
ATOM 571 C CA . VAL A 1 76 ? -20.878 -1.314 38.378 1.00 65.56 76 VAL A CA 1
ATOM 572 C C . VAL A 1 76 ? -22.144 -0.960 39.184 1.00 65.56 76 VAL A C 1
ATOM 574 O O . VAL A 1 76 ? -22.053 -0.295 40.214 1.00 65.56 76 VAL A O 1
ATOM 577 N N . ARG A 1 77 ? -23.331 -1.385 38.733 1.00 56.81 77 ARG A N 1
ATOM 578 C CA . ARG A 1 77 ? -24.630 -1.115 39.369 1.00 56.81 77 ARG A CA 1
ATOM 579 C C . ARG A 1 77 ? -25.280 -2.417 39.818 1.00 56.81 77 ARG A C 1
ATOM 581 O O . ARG A 1 77 ? -25.835 -2.409 40.936 1.00 56.81 77 ARG A O 1
#

Radius of gyration: 20.2 Å; chains: 1; bounding box: 43×20×60 Å